Protein AF-A0A935KD06-F1 (afdb_monomer_lite)

Foldseek 3Di:
DDDDDLCPPPPFDWVHPVDDDPQQKDADLVRQKMKHKTDPVVVPVQQQAIFIWIAGPVHSVDIDTDDDASHHWGRWDADNVRPDIKTWDDRDRPPVVDDIDIDD

pLDDT: mean 85.35, std 11.27, range [53.19, 97.0]

Sequence (104 aa):
MSSKDLNEGNVVDVPPLALGSANDFNFSYDGSEIAYSQNPEFTKATSTNIEIYLLSFTSPKTPKLISTSKGVDCQPVYSSDMNWIAWTSMKRAGFEADKRFDFV

Structure (mmCIF, N/CA/C/O backbone):
data_AF-A0A935KD06-F1
#
_entry.id   AF-A0A935KD06-F1
#
loop_
_atom_site.group_PDB
_atom_site.id
_atom_site.type_symbol
_atom_site.label_atom_id
_atom_site.label_alt_id
_atom_site.label_comp_id
_atom_site.label_asym_id
_atom_site.label_entity_id
_atom_site.label_seq_id
_atom_site.pdbx_PDB_ins_code
_atom_site.Cartn_x
_atom_site.Cartn_y
_atom_site.Cartn_z
_atom_site.occupancy
_atom_site.B_iso_or_equiv
_atom_site.auth_seq_id
_atom_site.auth_comp_id
_atom_site.auth_asym_id
_atom_site.auth_atom_id
_atom_site.pdbx_PDB_model_num
ATOM 1 N N . MET A 1 1 ? -20.585 16.558 9.450 1.00 56.97 1 MET A N 1
ATOM 2 C CA . MET A 1 1 ? -19.303 15.820 9.406 1.00 56.97 1 MET A CA 1
ATOM 3 C C . MET A 1 1 ? -18.351 16.630 8.544 1.00 56.97 1 MET A C 1
ATOM 5 O O . MET A 1 1 ? -18.785 17.051 7.480 1.00 56.97 1 MET A O 1
ATOM 9 N N . SER A 1 2 ? -17.131 16.923 9.001 1.00 81.31 2 SER A N 1
ATOM 10 C CA . SER A 1 2 ? -16.110 17.549 8.147 1.00 81.31 2 SER A CA 1
ATOM 11 C C . SER A 1 2 ? -15.312 16.460 7.437 1.00 81.31 2 SER A C 1
ATOM 13 O O . SER A 1 2 ? -14.890 15.500 8.081 1.00 81.31 2 SER A O 1
ATOM 15 N N . SER A 1 3 ? -15.097 16.604 6.135 1.00 82.12 3 SER A N 1
ATOM 16 C CA . SER A 1 3 ? -14.152 15.776 5.387 1.00 82.12 3 SER A CA 1
ATOM 17 C C . SER A 1 3 ? -12.713 16.159 5.737 1.00 82.12 3 SER A C 1
ATOM 19 O O . SER A 1 3 ? -12.443 17.306 6.098 1.00 82.12 3 SER A O 1
ATOM 21 N N . LYS A 1 4 ? -11.790 15.205 5.613 1.00 85.50 4 LYS A N 1
ATOM 22 C CA . LYS A 1 4 ? -10.351 15.423 5.767 1.00 85.50 4 LYS A CA 1
ATOM 23 C C . LYS A 1 4 ? -9.646 14.915 4.519 1.00 85.50 4 LYS A C 1
ATOM 25 O O . LYS A 1 4 ? -9.882 13.777 4.125 1.00 85.50 4 LYS A O 1
ATOM 30 N N . ASP A 1 5 ? -8.805 15.753 3.926 1.00 86.81 5 ASP A N 1
ATOM 31 C CA . ASP A 1 5 ? -7.891 15.323 2.875 1.00 86.81 5 ASP A CA 1
ATOM 32 C C . ASP A 1 5 ? -6.699 14.598 3.522 1.00 86.81 5 ASP A C 1
ATOM 34 O O . ASP A 1 5 ? -6.069 15.111 4.449 1.00 86.81 5 ASP A O 1
ATOM 38 N N . LEU A 1 6 ? -6.445 13.365 3.087 1.00 86.62 6 LEU A N 1
ATOM 39 C CA . LEU A 1 6 ? -5.340 12.536 3.574 1.00 86.62 6 LEU A CA 1
ATOM 40 C C . LEU A 1 6 ? -4.081 12.677 2.714 1.00 86.62 6 LEU A C 1
ATOM 42 O O . LEU A 1 6 ? -3.020 12.218 3.127 1.00 86.62 6 LEU A O 1
ATOM 46 N N . ASN A 1 7 ? -4.191 13.326 1.556 1.00 84.06 7 ASN A N 1
ATOM 47 C CA . ASN A 1 7 ? -3.086 13.609 0.649 1.00 84.06 7 ASN A CA 1
ATOM 48 C C . ASN A 1 7 ? -2.685 15.098 0.671 1.00 84.06 7 ASN A C 1
ATOM 50 O O . ASN A 1 7 ? -1.909 15.550 -0.172 1.00 84.06 7 ASN A O 1
ATOM 54 N N . GLU A 1 8 ? -3.212 15.870 1.628 1.00 85.69 8 GLU A N 1
ATOM 55 C CA . GLU A 1 8 ? -2.976 17.310 1.729 1.00 85.69 8 GLU A CA 1
ATOM 56 C C . GLU A 1 8 ? -1.476 17.620 1.851 1.00 85.69 8 GLU A C 1
ATOM 58 O O . GLU A 1 8 ? -0.787 17.144 2.757 1.00 85.69 8 GLU A O 1
ATOM 63 N N . GLY A 1 9 ? -0.967 18.453 0.940 1.00 82.88 9 GLY A N 1
ATOM 64 C CA . GLY A 1 9 ? 0.440 18.858 0.916 1.00 82.88 9 GLY A CA 1
ATOM 65 C C . GLY A 1 9 ? 1.403 17.801 0.369 1.00 82.88 9 GLY A C 1
ATOM 66 O O . GLY A 1 9 ? 2.611 18.044 0.370 1.00 82.88 9 GLY A O 1
ATOM 67 N N . ASN A 1 10 ? 0.904 16.659 -0.114 1.00 81.56 10 ASN A N 1
ATOM 68 C CA . ASN A 1 10 ? 1.740 15.688 -0.801 1.00 81.56 10 ASN A CA 1
ATOM 69 C C . ASN A 1 10 ? 2.165 16.225 -2.176 1.00 81.56 10 ASN A C 1
ATOM 71 O O . ASN A 1 10 ? 1.382 16.839 -2.898 1.00 81.56 10 ASN A O 1
ATOM 75 N N . VAL A 1 11 ? 3.427 15.998 -2.527 1.00 84.88 11 VAL A N 1
ATOM 76 C CA . VAL A 1 11 ? 4.034 16.452 -3.790 1.00 84.88 11 VAL A CA 1
ATOM 77 C C . VAL A 1 11 ? 4.126 15.333 -4.826 1.00 84.88 11 VAL A C 1
ATOM 79 O O . VAL A 1 11 ? 4.680 15.544 -5.903 1.00 84.88 11 VAL A O 1
ATOM 82 N N . VAL A 1 12 ? 3.619 14.144 -4.488 1.00 86.12 12 VAL A N 1
ATOM 83 C CA . VAL A 1 12 ? 3.680 12.934 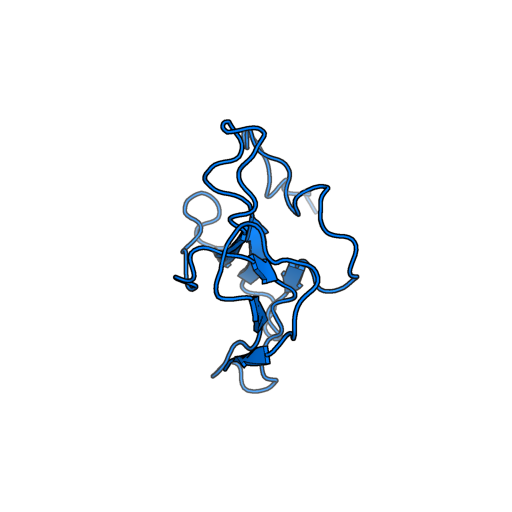-5.313 1.00 86.12 12 VAL A CA 1
ATOM 84 C C . VAL A 1 12 ? 2.282 12.384 -5.566 1.00 86.12 12 VAL A C 1
ATOM 86 O O . VAL A 1 12 ? 1.380 12.559 -4.744 1.00 86.12 12 VAL A O 1
ATOM 89 N N . ASP A 1 13 ? 2.124 11.679 -6.685 1.00 86.62 13 ASP A N 1
ATOM 90 C CA . ASP A 1 13 ? 0.883 10.978 -7.003 1.00 86.62 13 ASP A CA 1
ATOM 91 C C . ASP A 1 13 ? 0.705 9.753 -6.102 1.00 86.62 13 ASP A C 1
ATOM 93 O O . ASP A 1 13 ? 1.605 8.913 -5.973 1.00 86.62 13 ASP A O 1
ATOM 97 N N . VAL A 1 14 ? -0.477 9.646 -5.496 1.00 89.31 14 VAL A N 1
ATOM 98 C CA . VAL A 1 14 ? -0.867 8.522 -4.646 1.00 89.31 14 VAL A CA 1
ATOM 99 C C . VAL A 1 14 ? -2.292 8.078 -5.012 1.00 89.31 14 VAL A C 1
ATOM 101 O O . VAL A 1 14 ? -3.230 8.850 -4.804 1.00 89.31 14 VAL A O 1
ATOM 104 N N . PRO A 1 15 ? -2.478 6.844 -5.519 1.00 89.69 15 PRO A N 1
ATOM 105 C CA . PRO A 1 15 ? -1.422 5.931 -5.965 1.00 89.69 15 PRO A CA 1
ATOM 106 C C . PRO A 1 15 ? -0.683 6.465 -7.217 1.00 89.69 15 PRO A C 1
ATOM 108 O O . PRO A 1 15 ? -1.227 7.302 -7.941 1.00 89.69 15 PRO A O 1
ATOM 111 N N . PRO A 1 16 ? 0.547 5.997 -7.506 1.00 88.00 16 PRO A N 1
ATOM 112 C CA . PRO A 1 16 ? 1.288 6.388 -8.703 1.00 88.00 16 PRO A CA 1
ATOM 113 C C . PRO A 1 16 ? 0.538 6.079 -10.004 1.00 88.00 16 PRO A C 1
ATOM 115 O O . PRO A 1 16 ? -0.028 4.997 -10.148 1.00 88.00 16 PRO A O 1
ATOM 118 N N . LEU A 1 17 ? 0.643 6.967 -11.001 1.00 82.81 17 LEU A N 1
ATOM 119 C CA . LEU A 1 17 ? 0.004 6.820 -12.323 1.00 82.81 17 LEU A CA 1
ATOM 120 C C . LEU A 1 17 ? 0.360 5.513 -13.058 1.00 82.81 17 LEU A C 1
ATOM 122 O O . LEU A 1 17 ? -0.395 5.054 -13.908 1.00 82.81 17 LEU A O 1
ATOM 126 N N . ALA A 1 18 ? 1.518 4.919 -12.757 1.00 79.56 18 ALA A N 1
ATOM 127 C CA . ALA A 1 18 ? 1.948 3.648 -13.341 1.00 79.56 18 ALA A CA 1
ATOM 128 C C . ALA A 1 18 ? 1.084 2.447 -12.902 1.00 79.56 18 ALA A C 1
ATOM 130 O O . ALA A 1 18 ? 1.209 1.362 -13.473 1.00 79.56 18 ALA A O 1
ATOM 131 N N . LEU A 1 19 ? 0.242 2.629 -11.883 1.00 81.25 19 LEU A N 1
ATOM 132 C CA . LEU A 1 19 ? -0.699 1.634 -11.391 1.00 81.25 19 LEU A CA 1
ATOM 133 C C . LEU A 1 19 ? -2.123 1.909 -11.914 1.00 81.25 19 LEU A C 1
ATOM 135 O O . LEU A 1 19 ? -2.359 2.814 -12.710 1.00 81.25 19 LEU A O 1
ATOM 139 N N . GLY A 1 20 ? -3.083 1.083 -11.515 1.00 80.69 20 GLY A N 1
ATOM 140 C CA . GLY A 1 20 ? -4.447 1.122 -12.056 1.00 80.69 20 GLY A CA 1
ATOM 141 C C . GLY A 1 20 ? -5.349 0.012 -11.524 1.00 80.69 20 GLY A C 1
ATOM 142 O O . GLY A 1 20 ? -6.348 -0.334 -12.154 1.00 80.69 20 GLY A O 1
ATOM 143 N N . SER A 1 21 ? -4.974 -0.590 -10.398 1.00 87.56 21 SER A N 1
ATOM 144 C CA . SER A 1 21 ? -5.767 -1.594 -9.709 1.00 87.56 21 SER A CA 1
ATOM 145 C C . SER A 1 21 ? -6.728 -0.925 -8.735 1.00 87.56 21 SER A C 1
ATOM 147 O O . SER A 1 21 ? -6.414 0.086 -8.113 1.00 87.56 21 SER A O 1
ATOM 149 N N . ALA A 1 22 ? -7.879 -1.557 -8.511 1.00 88.88 22 ALA A N 1
ATOM 150 C CA . ALA A 1 22 ? -8.777 -1.168 -7.426 1.00 88.88 22 ALA A CA 1
ATOM 151 C C . ALA A 1 22 ? -8.146 -1.352 -6.030 1.00 88.88 22 ALA A C 1
ATOM 153 O O . ALA A 1 22 ? -8.669 -0.816 -5.062 1.00 88.88 22 ALA A O 1
ATOM 154 N N . ASN A 1 23 ? -7.036 -2.095 -5.938 1.00 93.56 23 ASN A N 1
ATOM 155 C CA . ASN A 1 23 ? -6.349 -2.404 -4.687 1.00 93.56 23 ASN A CA 1
ATOM 156 C C . ASN A 1 23 ? -5.097 -1.560 -4.426 1.00 93.56 23 ASN A C 1
ATOM 158 O O . ASN A 1 23 ? -4.413 -1.829 -3.447 1.00 93.56 23 ASN A O 1
ATOM 162 N N . ASP A 1 24 ? -4.758 -0.565 -5.255 1.00 94.12 24 ASP A N 1
ATOM 163 C CA . ASP A 1 24 ? -3.541 0.247 -5.037 1.00 94.12 24 ASP A CA 1
ATOM 164 C C . ASP A 1 24 ? -3.576 1.055 -3.721 1.00 94.12 24 ASP A C 1
ATOM 166 O O . ASP A 1 24 ? -2.556 1.581 -3.269 1.00 94.12 24 ASP A O 1
ATOM 170 N N . PHE A 1 25 ? -4.741 1.098 -3.073 1.00 95.38 25 PHE A N 1
ATOM 171 C CA . PHE A 1 25 ? -4.908 1.380 -1.656 1.00 95.38 25 PHE A CA 1
ATOM 172 C C . PHE A 1 25 ? -6.039 0.520 -1.075 1.00 95.38 25 PHE A C 1
ATOM 174 O O . PHE A 1 25 ? -6.973 0.155 -1.786 1.00 95.38 25 PHE A O 1
ATOM 181 N N . ASN A 1 26 ? -5.992 0.244 0.227 1.00 97.00 26 ASN A N 1
ATOM 182 C CA . ASN A 1 26 ? -7.062 -0.418 0.970 1.00 97.00 26 ASN A CA 1
ATOM 183 C C . ASN A 1 26 ? -7.143 0.119 2.402 1.00 97.00 26 ASN A C 1
ATOM 185 O O . ASN A 1 26 ? -6.123 0.371 3.041 1.00 97.00 26 ASN A O 1
ATOM 189 N N . PHE A 1 27 ? -8.364 0.274 2.912 1.00 95.12 27 PHE A N 1
ATOM 190 C CA . PHE A 1 27 ? -8.595 0.570 4.325 1.00 95.12 27 PHE A CA 1
ATOM 191 C C . PHE A 1 27 ? -8.402 -0.696 5.155 1.00 95.12 27 PHE A C 1
ATOM 193 O O . PHE A 1 27 ? -8.728 -1.799 4.707 1.00 95.12 27 PHE A O 1
ATOM 200 N N . SER A 1 28 ? -7.923 -0.533 6.381 1.00 95.56 28 SER A N 1
ATOM 201 C CA . SER A 1 28 ? -7.948 -1.610 7.358 1.00 95.56 28 SER A CA 1
ATOM 202 C C . SER A 1 28 ? -9.387 -2.006 7.711 1.00 95.56 28 SER A C 1
ATOM 204 O O . SER A 1 28 ? -10.308 -1.186 7.650 1.00 95.56 28 SER A O 1
ATOM 206 N N . TYR A 1 29 ? -9.601 -3.265 8.106 1.00 93.50 29 TYR A N 1
ATOM 207 C CA . TYR A 1 29 ? -10.943 -3.776 8.434 1.00 93.50 29 TYR A CA 1
ATOM 208 C C . TYR A 1 29 ? -11.600 -3.049 9.612 1.00 93.50 29 TYR A C 1
ATOM 210 O O . TYR A 1 29 ? -12.820 -2.903 9.646 1.00 93.50 29 TYR A O 1
ATOM 218 N N . ASP A 1 30 ? -10.800 -2.588 10.572 1.00 93.75 30 ASP A N 1
ATOM 219 C CA . ASP A 1 30 ? -11.256 -1.793 11.714 1.00 93.75 30 ASP A CA 1
ATOM 220 C C . ASP A 1 30 ? -11.432 -0.297 11.386 1.00 93.75 30 ASP A C 1
ATOM 222 O O . ASP A 1 30 ? -11.903 0.470 12.227 1.00 93.75 30 ASP A O 1
ATOM 226 N N . GLY A 1 31 ? -11.062 0.127 10.172 1.00 92.50 31 GLY A N 1
ATOM 227 C CA . GLY A 1 31 ? -11.145 1.509 9.711 1.00 92.50 31 GLY A CA 1
ATOM 228 C C . GLY A 1 31 ? -10.198 2.473 10.428 1.00 92.50 31 GLY A C 1
ATOM 229 O O . GLY A 1 31 ? -10.488 3.669 10.471 1.00 92.50 31 GLY A O 1
ATOM 230 N N . SER A 1 32 ? -9.105 1.991 11.025 1.00 92.94 32 SER A N 1
ATOM 231 C CA . SER A 1 32 ? -8.134 2.824 11.748 1.00 92.94 32 SER A CA 1
ATOM 232 C C . SER A 1 32 ? -6.998 3.377 10.873 1.00 92.94 32 SER A C 1
ATOM 234 O O . SER A 1 32 ? -6.383 4.393 11.236 1.00 92.94 32 SER A O 1
ATOM 236 N N . GLU A 1 33 ? -6.731 2.758 9.720 1.00 95.31 33 GLU A N 1
ATOM 237 C CA . GLU A 1 33 ? -5.655 3.145 8.805 1.00 95.31 33 GLU A CA 1
ATOM 238 C C . GLU A 1 33 ? -5.917 2.774 7.331 1.00 95.31 33 GLU A C 1
ATOM 240 O O . GLU A 1 33 ? -6.904 2.119 6.989 1.00 95.31 33 GLU A O 1
ATOM 245 N N . ILE A 1 34 ? -5.023 3.229 6.447 1.00 95.62 34 ILE A N 1
ATOM 246 C CA . ILE A 1 34 ? -4.978 2.878 5.017 1.00 95.62 34 ILE A CA 1
ATOM 247 C C . ILE A 1 34 ? -3.594 2.333 4.685 1.00 95.62 34 ILE A C 1
ATOM 249 O O . ILE A 1 34 ? -2.597 2.970 5.025 1.00 95.62 34 ILE A O 1
ATOM 253 N N . ALA A 1 35 ? -3.539 1.231 3.941 1.00 96.94 35 ALA A N 1
ATOM 254 C CA . ALA A 1 35 ? -2.351 0.801 3.216 1.00 96.94 35 ALA A CA 1
ATOM 255 C C . ALA A 1 35 ? -2.427 1.300 1.771 1.00 96.94 35 ALA A C 1
ATOM 257 O O . ALA A 1 35 ? -3.480 1.192 1.145 1.00 96.94 35 ALA A O 1
ATOM 258 N N . TYR A 1 36 ? -1.341 1.842 1.225 1.00 95.75 36 TYR A N 1
ATOM 259 C CA . TYR A 1 36 ? -1.327 2.383 -0.134 1.00 95.75 36 TYR A CA 1
ATOM 260 C C . TYR A 1 36 ? 0.047 2.288 -0.794 1.00 95.75 36 TYR A C 1
ATOM 262 O O . TYR A 1 36 ? 1.080 2.260 -0.124 1.00 95.75 36 TYR A O 1
ATOM 270 N N . SER A 1 37 ? 0.048 2.262 -2.122 1.00 95.25 37 SER A N 1
ATOM 271 C CA . SER A 1 37 ? 1.257 2.281 -2.940 1.00 95.25 37 SER A CA 1
ATOM 272 C C . SER A 1 37 ? 1.731 3.707 -3.219 1.00 95.25 37 SER A C 1
ATOM 274 O O . SER A 1 37 ? 0.925 4.582 -3.531 1.00 95.25 37 SER A O 1
ATOM 276 N N . GLN A 1 38 ? 3.042 3.944 -3.167 1.00 93.06 38 GLN A N 1
ATOM 277 C CA . GLN A 1 38 ? 3.663 5.231 -3.501 1.00 93.06 38 GLN A CA 1
ATOM 278 C C . GLN A 1 38 ? 5.064 5.027 -4.089 1.00 93.06 38 GLN A C 1
ATOM 280 O O . GLN A 1 38 ? 5.794 4.138 -3.662 1.00 93.06 38 GLN A O 1
ATOM 285 N N . ASN A 1 39 ? 5.473 5.889 -5.025 1.00 91.69 39 ASN A N 1
ATOM 286 C CA . ASN A 1 39 ? 6.864 5.972 -5.471 1.00 91.69 39 ASN A CA 1
ATOM 287 C C . ASN A 1 39 ? 7.621 7.036 -4.644 1.00 91.69 39 ASN A C 1
ATOM 289 O O . ASN A 1 39 ? 7.380 8.231 -4.836 1.00 91.69 39 ASN A O 1
ATOM 293 N N . PRO A 1 40 ? 8.538 6.657 -3.731 1.00 88.00 40 PRO A N 1
ATOM 294 C CA . PRO A 1 40 ? 9.312 7.627 -2.947 1.00 88.00 40 PRO A CA 1
ATOM 295 C C . PRO A 1 40 ? 10.366 8.377 -3.769 1.00 88.00 40 PRO A C 1
ATOM 297 O O . PRO A 1 40 ? 10.884 9.406 -3.339 1.00 88.00 40 PRO A O 1
ATOM 300 N N . GLU A 1 41 ? 10.699 7.871 -4.951 1.00 85.19 41 GLU A N 1
ATOM 301 C CA . GLU A 1 41 ? 11.690 8.427 -5.861 1.00 85.19 41 GLU A CA 1
ATOM 302 C C . GLU A 1 41 ? 11.052 9.159 -7.049 1.00 85.19 41 GLU A C 1
ATOM 304 O O . GLU A 1 41 ? 11.690 9.286 -8.092 1.00 85.19 41 GLU A O 1
ATOM 309 N N . PHE A 1 42 ? 9.817 9.654 -6.910 1.00 78.81 42 PHE A N 1
ATOM 310 C CA . PHE A 1 42 ? 9.021 10.239 -8.001 1.00 78.81 42 PHE A CA 1
ATOM 311 C C . PHE A 1 42 ? 9.743 11.322 -8.831 1.00 78.81 42 PHE A C 1
ATOM 313 O O . PHE A 1 42 ? 9.458 11.498 -10.012 1.00 78.81 42 PHE A O 1
ATOM 320 N N . THR A 1 43 ? 10.699 12.048 -8.238 1.00 79.62 43 THR A N 1
ATOM 321 C CA . THR A 1 43 ? 11.508 13.062 -8.937 1.00 79.62 43 THR A CA 1
ATOM 322 C C . THR A 1 43 ? 12.449 12.464 -9.984 1.00 79.62 43 THR A C 1
ATOM 324 O O . THR A 1 43 ? 12.918 13.171 -10.878 1.00 79.62 43 THR A O 1
ATOM 327 N N . LYS A 1 44 ? 12.729 11.162 -9.907 1.00 75.44 44 LYS A N 1
ATOM 328 C CA . LYS A 1 44 ? 13.470 10.403 -10.910 1.00 75.44 44 LYS A CA 1
ATOM 329 C C . LYS A 1 44 ? 12.467 9.836 -11.911 1.00 75.44 44 LYS A C 1
ATOM 331 O O . LYS A 1 44 ? 11.877 8.788 -11.674 1.00 75.44 44 LYS A O 1
ATOM 336 N N . ALA A 1 45 ? 12.337 10.490 -13.063 1.00 71.06 45 ALA A N 1
ATOM 337 C CA . ALA A 1 45 ? 11.389 10.110 -14.119 1.00 71.06 45 ALA A CA 1
ATOM 338 C C . ALA A 1 45 ? 11.511 8.652 -14.616 1.00 71.06 45 ALA A C 1
ATOM 340 O O . ALA A 1 45 ? 10.593 8.136 -15.243 1.00 71.06 45 ALA A O 1
ATOM 341 N N . THR A 1 46 ? 12.644 7.992 -14.364 1.00 76.31 46 THR A N 1
ATOM 342 C CA . THR A 1 46 ? 12.902 6.598 -14.748 1.00 76.31 46 THR A CA 1
ATOM 343 C C . THR A 1 46 ? 12.736 5.601 -13.602 1.00 76.31 46 THR A C 1
ATOM 345 O O . THR A 1 46 ? 12.937 4.407 -13.822 1.00 76.31 46 THR A O 1
ATOM 348 N N . SER A 1 47 ? 12.433 6.054 -12.381 1.00 82.12 47 SER A N 1
ATOM 349 C CA . SER A 1 47 ? 12.281 5.146 -11.248 1.00 82.12 47 SER A CA 1
ATOM 350 C C . SER A 1 47 ? 10.939 4.440 -11.313 1.00 82.12 47 SER A C 1
ATOM 352 O O . SER A 1 47 ? 9.882 5.066 -11.366 1.00 82.12 47 SER A O 1
ATOM 354 N N . THR A 1 48 ? 11.003 3.119 -11.255 1.00 83.75 48 THR A N 1
ATOM 355 C CA . THR A 1 48 ? 9.852 2.236 -11.107 1.00 83.75 48 THR A CA 1
ATOM 356 C C . THR A 1 48 ? 9.703 1.745 -9.670 1.00 83.75 48 THR A C 1
ATOM 358 O O . THR A 1 48 ? 8.928 0.826 -9.427 1.00 83.75 48 THR A O 1
ATOM 361 N N . ASN A 1 49 ? 10.433 2.345 -8.718 1.00 89.81 49 ASN A N 1
ATOM 362 C CA . ASN A 1 49 ? 10.364 1.946 -7.321 1.00 89.81 49 ASN A CA 1
ATOM 363 C C . ASN A 1 49 ? 9.003 2.323 -6.728 1.00 89.81 49 ASN A C 1
ATOM 365 O O . ASN A 1 49 ? 8.708 3.506 -6.573 1.00 89.81 49 ASN A O 1
ATOM 369 N N . ILE A 1 50 ? 8.177 1.341 -6.396 1.00 91.94 50 ILE A N 1
ATOM 370 C CA . ILE A 1 50 ? 6.886 1.538 -5.740 1.00 91.94 50 ILE A CA 1
ATOM 371 C C . ILE A 1 50 ? 6.912 0.735 -4.453 1.00 91.94 50 ILE A C 1
ATOM 373 O O . ILE A 1 50 ? 7.286 -0.431 -4.451 1.00 91.94 50 ILE A O 1
ATOM 377 N N . GLU A 1 51 ? 6.507 1.379 -3.371 1.00 94.25 51 GLU A N 1
ATOM 378 C CA . GLU A 1 51 ? 6.552 0.835 -2.025 1.00 94.25 51 GLU A CA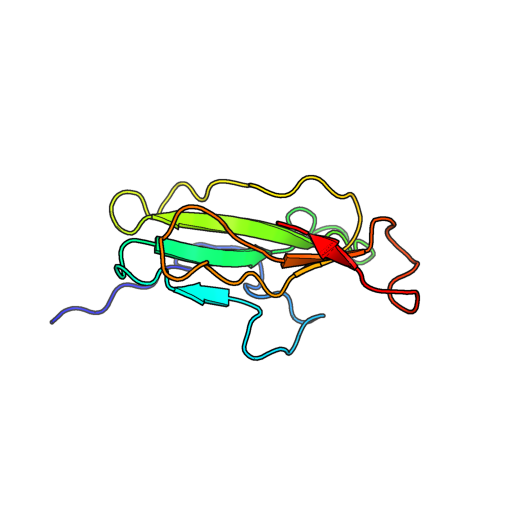 1
ATOM 379 C C . GLU A 1 51 ? 5.174 0.947 -1.356 1.00 94.25 51 GLU A C 1
ATOM 381 O O . GLU A 1 51 ? 4.345 1.779 -1.740 1.00 94.25 51 GLU A O 1
ATOM 386 N N . ILE A 1 52 ? 4.946 0.142 -0.319 1.00 96.25 52 ILE A N 1
ATOM 387 C CA . ILE A 1 52 ? 3.745 0.129 0.512 1.00 96.25 52 ILE A CA 1
ATOM 388 C C . ILE A 1 52 ? 3.946 0.979 1.763 1.00 96.25 52 ILE A C 1
ATOM 390 O O . ILE A 1 52 ? 4.862 0.758 2.564 1.00 96.25 52 ILE A O 1
ATOM 394 N N . TYR A 1 53 ? 3.017 1.904 1.966 1.00 95.31 53 TYR A N 1
ATOM 395 C CA . TYR A 1 53 ? 2.929 2.767 3.132 1.00 95.31 53 TYR A CA 1
ATOM 396 C C . TYR A 1 53 ? 1.641 2.513 3.910 1.00 95.31 53 TYR A C 1
ATOM 398 O O . TYR A 1 53 ? 0.604 2.227 3.319 1.00 95.31 53 TYR A O 1
ATOM 406 N N . LEU A 1 54 ? 1.702 2.678 5.233 1.00 95.88 54 LEU A N 1
ATOM 407 C CA . LEU A 1 54 ? 0.551 2.687 6.136 1.00 95.88 54 LEU A CA 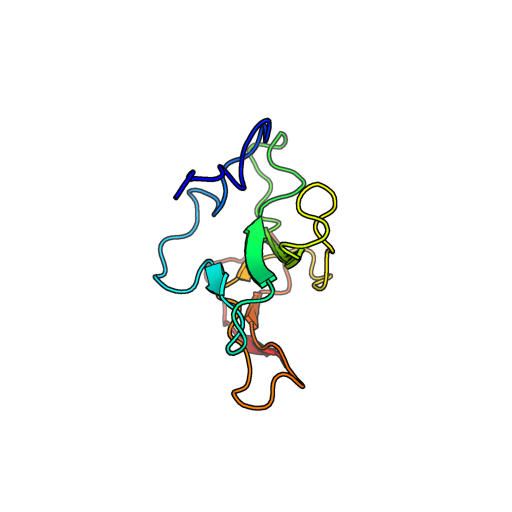1
ATOM 408 C C . LEU A 1 54 ? 0.312 4.095 6.675 1.00 95.88 54 LEU A C 1
ATOM 410 O O . LEU A 1 54 ? 1.239 4.724 7.188 1.00 95.88 54 LEU A O 1
ATOM 414 N N . LEU A 1 55 ? -0.925 4.579 6.618 1.00 94.50 55 LEU A N 1
ATOM 415 C CA . LEU A 1 55 ? -1.337 5.861 7.182 1.00 94.50 55 LEU A CA 1
ATOM 416 C C . LEU A 1 55 ? -2.385 5.670 8.276 1.00 94.50 55 LEU A C 1
ATOM 418 O O . LEU A 1 55 ? -3.549 5.411 7.982 1.00 94.50 55 LEU A O 1
ATOM 422 N N . SER A 1 56 ? -1.998 5.888 9.534 1.00 93.75 56 SER A N 1
ATOM 423 C CA . SER A 1 56 ? -2.952 5.897 10.649 1.00 93.75 56 SER A CA 1
ATOM 424 C C . SER A 1 56 ? -3.756 7.194 10.690 1.00 93.75 56 SER A C 1
ATOM 426 O O . SER A 1 56 ? -3.194 8.290 10.622 1.00 93.75 56 SER A O 1
ATOM 428 N N . PHE A 1 57 ? -5.066 7.102 10.922 1.00 91.06 57 PHE A N 1
ATOM 429 C CA . PHE A 1 57 ? -5.927 8.285 11.039 1.00 91.06 57 PHE A CA 1
ATOM 430 C C . PHE A 1 57 ? -5.709 9.090 12.317 1.00 91.06 57 PHE A C 1
ATOM 432 O O . PHE A 1 57 ? -6.042 10.278 12.363 1.00 91.06 57 PHE A O 1
ATOM 439 N N . THR A 1 58 ? -5.095 8.480 13.331 1.00 88.88 58 THR A N 1
ATOM 440 C CA . THR A 1 58 ? -4.665 9.190 14.543 1.00 88.88 58 THR A CA 1
ATOM 441 C C . THR A 1 58 ? -3.385 9.999 14.311 1.00 88.88 58 THR A C 1
ATOM 443 O O . THR A 1 58 ? -3.181 11.018 14.967 1.00 88.88 58 THR A O 1
ATOM 446 N N . SER A 1 59 ? -2.560 9.595 13.334 1.00 85.44 59 SER A N 1
ATOM 447 C CA . SER A 1 59 ? -1.269 10.218 13.000 1.00 85.44 59 SER A CA 1
ATOM 448 C C . SER A 1 59 ? -1.075 10.416 11.480 1.00 85.44 59 SER A C 1
ATOM 450 O O . SER A 1 59 ? -0.096 9.934 10.908 1.00 85.44 59 SER A O 1
ATOM 452 N N . PRO A 1 60 ? -1.958 11.163 10.787 1.00 80.56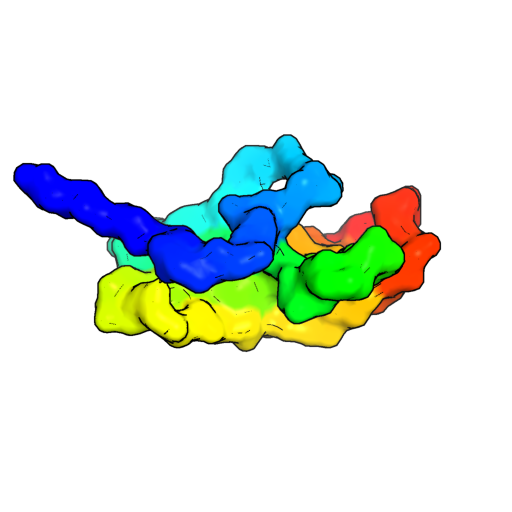 60 PRO A N 1
ATOM 453 C CA . PRO A 1 60 ? -2.013 11.175 9.321 1.00 80.56 60 PRO A CA 1
ATOM 454 C C . PRO A 1 60 ? -0.922 12.023 8.645 1.00 80.56 60 PRO A C 1
ATOM 456 O O . PRO A 1 60 ? -1.012 12.309 7.460 1.00 80.56 60 PRO A O 1
ATOM 459 N N . LYS A 1 61 ? 0.097 12.469 9.387 1.00 83.38 61 LYS A N 1
ATOM 460 C CA . LYS A 1 61 ? 1.247 13.215 8.841 1.00 83.38 61 LYS A CA 1
ATOM 461 C C . LYS A 1 61 ? 2.508 12.366 8.712 1.00 83.38 61 LYS A C 1
ATOM 463 O O . LYS A 1 61 ? 3.518 12.848 8.211 1.00 83.38 61 LYS A O 1
ATOM 468 N N . THR A 1 62 ? 2.475 11.131 9.199 1.00 86.56 62 THR A N 1
ATOM 469 C CA . THR A 1 62 ? 3.651 10.263 9.279 1.00 86.56 62 THR A CA 1
ATOM 470 C C . THR A 1 62 ? 3.299 8.869 8.773 1.00 86.56 62 THR A C 1
ATOM 472 O O . THR A 1 62 ? 3.092 7.966 9.589 1.00 86.56 62 THR A O 1
ATOM 475 N N . PRO A 1 63 ? 3.196 8.682 7.445 1.00 92.06 63 PRO A N 1
ATOM 476 C CA . PRO A 1 63 ? 3.029 7.355 6.884 1.00 92.06 63 PRO A CA 1
ATOM 477 C C . PRO A 1 63 ? 4.227 6.462 7.228 1.00 92.06 63 PRO A C 1
ATOM 479 O O . PRO A 1 63 ? 5.379 6.904 7.206 1.00 92.06 63 PRO A O 1
ATOM 482 N N . LYS A 1 64 ? 3.967 5.193 7.528 1.00 94.31 64 LYS A N 1
ATOM 483 C CA . LYS A 1 64 ? 4.981 4.179 7.816 1.00 94.31 64 LYS A CA 1
ATOM 484 C C . LYS A 1 64 ? 5.255 3.355 6.560 1.00 94.31 64 LYS A C 1
ATOM 486 O O . LYS A 1 64 ? 4.358 2.675 6.084 1.00 94.31 64 LYS A O 1
ATOM 491 N N . LEU A 1 65 ? 6.490 3.367 6.066 1.00 95.00 65 LEU A N 1
ATOM 492 C CA . LEU A 1 65 ? 6.956 2.450 5.019 1.00 95.00 65 LEU A CA 1
ATOM 493 C C . LEU A 1 65 ? 7.074 1.025 5.586 1.00 95.00 65 LEU A C 1
ATOM 495 O O . LEU A 1 65 ? 7.691 0.849 6.642 1.00 95.00 65 LEU A O 1
ATOM 499 N N . ILE A 1 66 ? 6.490 0.029 4.915 1.00 95.25 66 ILE A N 1
ATOM 500 C CA . ILE A 1 66 ? 6.523 -1.376 5.366 1.00 95.25 66 ILE A CA 1
ATOM 501 C C . ILE A 1 66 ? 7.141 -2.351 4.364 1.00 95.25 66 ILE A C 1
ATOM 503 O O . ILE A 1 66 ? 7.605 -3.413 4.776 1.00 95.25 66 ILE A O 1
ATOM 507 N N . SER A 1 67 ? 7.198 -1.998 3.082 1.00 93.38 67 SER A N 1
ATOM 508 C CA . SER A 1 67 ? 7.931 -2.772 2.082 1.00 93.38 67 SER A CA 1
ATOM 509 C C . SER A 1 67 ? 9.380 -2.290 1.953 1.00 93.38 67 SER A C 1
ATOM 511 O O . SER A 1 67 ? 9.778 -1.279 2.536 1.00 93.38 67 SER A O 1
ATOM 513 N N . THR A 1 68 ? 10.205 -3.085 1.270 1.00 84.94 68 THR A N 1
ATOM 514 C CA . THR A 1 68 ? 11.648 -2.817 1.127 1.00 84.94 68 THR A CA 1
ATOM 515 C C . THR A 1 68 ? 12.216 -3.237 -0.232 1.00 84.94 68 THR A C 1
ATOM 517 O O . THR A 1 68 ? 13.443 -3.244 -0.407 1.00 84.94 68 THR A O 1
ATOM 520 N N . SER A 1 69 ? 11.377 -3.675 -1.180 1.00 81.56 69 SER A N 1
ATOM 521 C CA . SER A 1 69 ? 11.891 -4.120 -2.475 1.00 81.56 69 SER A CA 1
ATOM 522 C C . SER A 1 69 ? 12.323 -2.908 -3.300 1.00 81.56 69 SER A C 1
ATOM 524 O O . SER A 1 69 ? 11.744 -1.842 -3.209 1.00 81.56 69 SER A O 1
ATOM 526 N N . LYS A 1 70 ?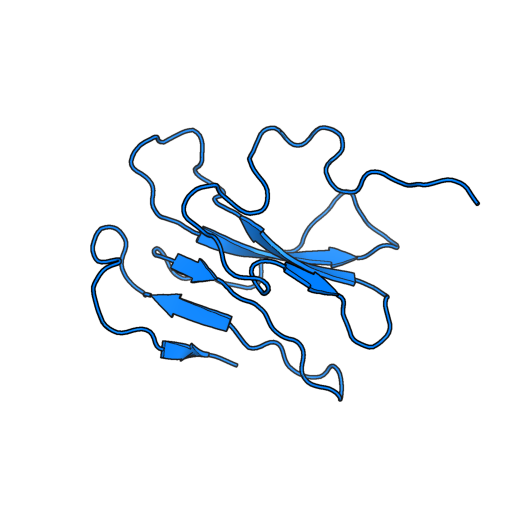 13.352 -3.059 -4.141 1.00 79.62 70 LYS A N 1
ATOM 527 C CA . LYS A 1 70 ? 13.792 -1.971 -5.036 1.00 79.62 70 LYS A CA 1
ATOM 528 C C . LYS A 1 70 ? 13.013 -1.935 -6.355 1.00 79.62 70 LYS A C 1
ATOM 530 O O . LYS A 1 70 ? 13.538 -1.419 -7.340 1.00 79.62 70 LYS A O 1
ATOM 535 N N . GLY A 1 71 ? 11.879 -2.621 -6.435 1.00 86.00 71 GLY A N 1
ATOM 536 C CA . GLY A 1 71 ? 11.067 -2.716 -7.642 1.00 86.00 71 GLY A CA 1
ATOM 537 C C . GLY A 1 71 ? 9.654 -2.242 -7.351 1.00 86.00 71 GLY A C 1
ATOM 538 O O . GLY A 1 71 ? 9.484 -1.136 -6.867 1.00 86.00 71 GLY A O 1
ATOM 539 N N . VAL A 1 72 ? 8.641 -3.043 -7.661 1.00 89.75 72 VAL A N 1
ATOM 540 C CA . VAL A 1 72 ? 7.244 -2.636 -7.467 1.00 89.75 72 VAL A CA 1
ATOM 541 C C . VAL A 1 72 ? 6.605 -3.504 -6.402 1.00 89.75 72 VAL A C 1
ATOM 543 O O . VAL A 1 72 ? 6.357 -4.681 -6.649 1.00 89.75 72 VAL A O 1
ATOM 546 N N . ASP A 1 73 ? 6.291 -2.906 -5.263 1.00 93.38 73 ASP A N 1
ATOM 547 C CA . ASP A 1 73 ? 5.377 -3.432 -4.261 1.00 93.38 73 ASP A CA 1
ATOM 548 C C . ASP A 1 73 ? 4.040 -2.683 -4.372 1.00 93.38 73 ASP A C 1
ATOM 550 O O . ASP A 1 73 ? 3.966 -1.468 -4.179 1.00 93.38 73 ASP A O 1
ATOM 554 N N . CYS A 1 74 ? 2.967 -3.387 -4.735 1.00 93.69 74 CYS A N 1
ATOM 555 C CA . CYS A 1 74 ? 1.654 -2.789 -4.954 1.00 93.69 74 CYS A CA 1
ATOM 556 C C . CYS A 1 74 ? 0.493 -3.672 -4.497 1.00 93.69 74 CYS A C 1
ATOM 558 O O . CYS A 1 74 ? 0.671 -4.823 -4.110 1.00 93.69 74 CYS A O 1
ATOM 560 N N . GLN A 1 75 ? -0.716 -3.117 -4.561 1.00 95.19 75 GLN A N 1
ATOM 561 C CA . GLN A 1 75 ? -1.961 -3.825 -4.259 1.00 95.19 75 GLN A CA 1
ATOM 562 C C . GLN A 1 75 ? -2.029 -4.391 -2.826 1.00 95.19 75 GLN A C 1
ATOM 564 O O . GLN A 1 75 ? -2.287 -5.586 -2.661 1.00 95.19 75 GLN A O 1
ATOM 569 N N . PRO A 1 76 ? -1.776 -3.573 -1.783 1.00 96.75 76 PRO A N 1
ATOM 570 C CA . PRO A 1 76 ? -1.815 -4.060 -0.413 1.00 96.75 76 PRO A CA 1
ATOM 571 C C . PRO A 1 76 ? -3.236 -4.468 -0.010 1.00 96.75 76 PRO A C 1
ATOM 573 O O . PRO A 1 76 ? -4.197 -3.751 -0.290 1.00 96.75 76 PRO A O 1
ATOM 576 N N . VAL A 1 77 ? -3.372 -5.589 0.695 1.00 96.00 77 VAL A N 1
ATOM 577 C CA . VAL A 1 77 ? -4.641 -6.092 1.234 1.00 96.00 77 VAL A CA 1
ATOM 578 C C . VAL A 1 77 ? -4.462 -6.567 2.670 1.00 96.00 77 VAL A C 1
ATOM 580 O O . VAL A 1 77 ? -3.531 -7.302 2.997 1.00 96.00 77 VAL A O 1
ATOM 583 N N . TYR A 1 78 ? -5.377 -6.153 3.541 1.00 96.19 78 TYR A N 1
ATOM 584 C CA . TYR A 1 78 ? -5.387 -6.591 4.931 1.00 96.19 78 TYR A CA 1
ATOM 585 C C . TYR A 1 78 ? -5.953 -8.006 5.056 1.00 96.19 78 TYR A C 1
ATOM 587 O O . TYR A 1 78 ? -6.894 -8.395 4.362 1.00 96.19 78 TYR A O 1
ATOM 595 N N . SER A 1 79 ? -5.413 -8.760 6.004 1.00 93.81 79 SER A N 1
ATOM 596 C CA . SER A 1 79 ? -6.085 -9.932 6.567 1.00 93.81 79 SER A CA 1
ATOM 597 C C . SER A 1 79 ? -7.293 -9.508 7.409 1.00 93.81 79 SER A C 1
ATOM 599 O O . SER A 1 79 ? -7.290 -8.451 8.042 1.00 93.81 79 SER A O 1
ATOM 601 N N . SER A 1 80 ? -8.340 -10.335 7.440 1.00 90.81 80 SER A N 1
ATOM 602 C CA . SER A 1 80 ? -9.566 -10.038 8.199 1.00 90.81 80 SER A CA 1
ATOM 603 C C . SER A 1 80 ? -9.355 -9.968 9.712 1.00 90.81 80 SER A C 1
ATOM 605 O O . SER A 1 80 ? -10.153 -9.353 10.411 1.00 90.81 80 SER A O 1
ATOM 607 N N . ASP A 1 81 ? -8.307 -10.617 10.224 1.00 92.38 81 ASP A N 1
ATOM 608 C CA . ASP A 1 81 ? -7.918 -10.612 11.635 1.00 92.38 81 ASP A CA 1
ATOM 609 C C . ASP A 1 81 ? -6.898 -9.512 11.976 1.00 92.38 81 ASP A C 1
ATOM 611 O O . ASP A 1 81 ? -6.444 -9.451 13.116 1.00 92.38 81 ASP A O 1
ATOM 615 N N . MET A 1 82 ? -6.566 -8.635 11.017 1.00 91.56 82 MET A N 1
ATOM 616 C CA . MET A 1 82 ? -5.657 -7.490 11.174 1.00 91.56 82 MET A CA 1
ATOM 617 C C . MET A 1 82 ? -4.204 -7.852 11.533 1.00 91.56 82 MET A C 1
ATOM 619 O O . MET A 1 82 ? -3.412 -6.962 11.841 1.00 91.56 82 MET A O 1
ATOM 623 N N . ASN A 1 83 ? -3.818 -9.130 11.473 1.00 92.38 83 ASN A N 1
ATOM 624 C CA . ASN A 1 83 ? -2.471 -9.571 11.859 1.00 92.38 83 ASN A CA 1
ATOM 625 C C . ASN A 1 83 ? -1.447 -9.475 10.721 1.00 92.38 83 ASN A C 1
ATOM 627 O O . ASN A 1 83 ? -0.243 -9.463 10.969 1.00 92.38 83 ASN A O 1
ATOM 631 N N . TRP A 1 84 ? -1.927 -9.408 9.482 1.00 93.88 84 TRP A N 1
A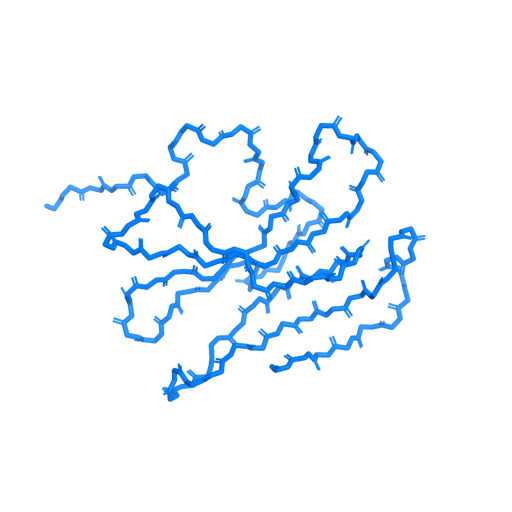TOM 632 C CA . TRP A 1 84 ? -1.117 -9.473 8.268 1.00 93.88 84 TRP A CA 1
ATOM 633 C C . TRP A 1 84 ? -1.592 -8.491 7.204 1.00 93.88 84 TRP A C 1
ATOM 635 O O . TRP A 1 84 ? -2.788 -8.184 7.116 1.00 93.88 84 TRP A O 1
ATOM 645 N N . ILE A 1 85 ? -0.655 -8.079 6.354 1.00 95.56 85 ILE A N 1
ATOM 646 C CA . ILE A 1 85 ? -0.913 -7.307 5.141 1.00 95.56 85 ILE A CA 1
ATOM 647 C C . ILE A 1 85 ? -0.169 -8.004 4.015 1.00 95.56 85 ILE A C 1
ATOM 649 O O . ILE A 1 85 ? 1.048 -8.114 4.075 1.00 95.56 85 ILE A O 1
ATOM 653 N N . ALA A 1 86 ? -0.892 -8.439 2.991 1.00 94.88 86 ALA A N 1
ATOM 654 C CA . ALA A 1 86 ? -0.278 -8.998 1.800 1.00 94.88 86 ALA A CA 1
ATOM 655 C C . ALA A 1 86 ? -0.151 -7.939 0.705 1.00 94.88 86 ALA A C 1
ATOM 657 O O . ALA A 1 86 ? -0.978 -7.033 0.628 1.00 94.88 86 ALA A O 1
ATOM 658 N N . TRP A 1 87 ? 0.855 -8.052 -0.157 1.00 94.94 87 TRP A N 1
ATOM 659 C CA . TRP A 1 87 ? 0.996 -7.211 -1.350 1.00 94.94 87 TRP A CA 1
ATOM 660 C C . TRP A 1 87 ? 1.665 -7.982 -2.484 1.00 94.94 87 TRP A C 1
ATOM 662 O O . TRP A 1 87 ? 2.400 -8.950 -2.267 1.00 94.94 87 TRP A O 1
ATOM 672 N N . THR A 1 88 ? 1.433 -7.529 -3.709 1.00 92.06 88 THR A N 1
ATOM 673 C CA . THR A 1 88 ? 2.120 -8.044 -4.887 1.00 92.06 88 THR A CA 1
ATOM 674 C C . THR A 1 88 ? 3.473 -7.359 -5.030 1.00 92.06 88 THR A C 1
ATOM 676 O O . THR A 1 88 ? 3.555 -6.135 -5.036 1.00 92.06 88 THR A O 1
ATOM 679 N N . SER A 1 89 ? 4.534 -8.142 -5.197 1.00 90.06 89 SER A N 1
ATOM 680 C CA . SER A 1 89 ? 5.911 -7.666 -5.288 1.00 90.06 89 SER A CA 1
ATOM 681 C C . SER A 1 89 ? 6.603 -8.119 -6.572 1.00 90.06 89 SER A C 1
ATOM 683 O O . SER A 1 89 ? 6.496 -9.270 -7.017 1.00 90.06 89 SER A O 1
ATOM 685 N N . MET A 1 90 ? 7.385 -7.207 -7.138 1.00 85.00 90 MET A N 1
ATOM 686 C CA . MET A 1 90 ? 8.345 -7.425 -8.211 1.00 85.00 90 MET A CA 1
ATOM 687 C C . MET A 1 90 ? 9.700 -6.904 -7.740 1.00 85.00 90 MET A C 1
ATOM 689 O O . MET A 1 90 ? 9.925 -5.705 -7.650 1.00 85.00 90 MET A O 1
ATOM 693 N N . LYS A 1 91 ? 10.635 -7.812 -7.451 1.00 73.56 91 LYS A N 1
ATOM 694 C CA . LYS A 1 91 ? 11.874 -7.504 -6.712 1.00 73.56 91 LYS A CA 1
ATOM 695 C C . LYS A 1 91 ? 12.859 -6.556 -7.423 1.00 73.56 91 LYS A C 1
ATOM 697 O O . LYS A 1 91 ? 13.764 -6.027 -6.774 1.00 73.56 91 LYS A O 1
ATOM 702 N N . ARG A 1 92 ? 12.769 -6.399 -8.749 1.00 66.38 92 ARG A N 1
ATOM 703 C CA . ARG A 1 92 ? 13.784 -5.723 -9.577 1.00 66.38 92 ARG A CA 1
ATOM 704 C C . ARG A 1 92 ? 13.169 -4.602 -10.417 1.00 66.38 92 ARG A C 1
ATOM 706 O O . ARG A 1 92 ? 12.377 -4.891 -11.306 1.00 66.38 92 ARG A O 1
ATOM 713 N N . ALA A 1 93 ? 13.630 -3.368 -10.209 1.00 65.00 93 ALA A N 1
ATOM 714 C CA . ALA A 1 93 ? 13.349 -2.247 -11.107 1.00 65.00 93 ALA A CA 1
ATOM 715 C C . ALA A 1 93 ? 13.844 -2.499 -12.547 1.00 65.00 93 ALA A C 1
ATOM 717 O O . ALA A 1 93 ? 14.919 -3.074 -12.766 1.00 65.00 93 ALA A O 1
ATOM 718 N N . GLY A 1 94 ? 13.070 -2.030 -13.524 1.00 59.78 94 GLY A N 1
ATOM 719 C CA . GLY A 1 94 ? 13.286 -2.155 -14.966 1.00 59.78 94 GLY A CA 1
ATOM 720 C C . GLY A 1 94 ? 12.861 -3.499 -15.570 1.00 59.78 94 GLY A C 1
ATOM 721 O O . GLY A 1 94 ? 13.204 -3.768 -16.720 1.00 59.78 94 GLY A O 1
ATOM 722 N N . PHE A 1 95 ? 12.190 -4.363 -14.800 1.00 65.38 95 PHE A N 1
ATOM 723 C CA . PHE A 1 95 ? 11.710 -5.694 -15.207 1.00 65.38 95 PHE A CA 1
ATOM 724 C C . PHE A 1 95 ? 10.229 -5.905 -14.819 1.00 65.38 95 PHE A C 1
ATOM 726 O O . PHE A 1 95 ? 9.827 -6.971 -14.363 1.00 65.38 95 PHE A O 1
ATOM 733 N N . GLU A 1 96 ? 9.386 -4.889 -15.005 1.00 59.38 96 GLU A N 1
ATOM 734 C CA . GLU A 1 96 ? 7.980 -4.871 -14.557 1.00 59.38 96 GLU A CA 1
ATOM 735 C C . GLU A 1 96 ? 7.032 -5.732 -15.418 1.00 59.38 96 GLU A C 1
ATOM 737 O O . GLU A 1 96 ? 5.844 -5.850 -15.115 1.00 59.38 96 GLU A O 1
ATOM 742 N N . ALA A 1 97 ? 7.546 -6.339 -16.493 1.00 59.75 97 ALA A N 1
ATOM 743 C CA . ALA A 1 97 ? 6.822 -7.300 -17.329 1.00 59.75 97 ALA A CA 1
ATOM 744 C C . ALA A 1 97 ? 7.014 -8.770 -16.890 1.00 59.75 97 ALA A C 1
ATOM 746 O O . ALA A 1 97 ? 6.390 -9.658 -17.472 1.00 59.75 97 ALA A O 1
ATOM 747 N N . ASP A 1 98 ? 7.877 -9.041 -15.903 1.00 53.19 98 ASP A N 1
ATOM 748 C CA . ASP A 1 98 ? 8.172 -10.396 -15.413 1.00 53.19 98 ASP A CA 1
ATOM 749 C C . ASP A 1 98 ? 7.189 -10.870 -14.314 1.00 53.19 98 ASP A C 1
ATOM 751 O O . ASP A 1 98 ? 6.242 -10.177 -13.937 1.00 53.19 98 ASP A O 1
ATOM 755 N N . LYS A 1 99 ? 7.378 -12.103 -13.814 1.00 59.00 99 LYS A N 1
ATOM 756 C CA . LYS A 1 99 ? 6.485 -12.760 -12.835 1.00 59.00 99 LYS A CA 1
ATOM 757 C C . LYS A 1 99 ? 6.279 -11.941 -11.552 1.00 59.00 99 LYS A C 1
ATOM 759 O O . LYS A 1 99 ? 7.236 -11.518 -10.907 1.00 59.00 99 LYS A O 1
ATOM 764 N N . ARG A 1 100 ? 5.013 -11.846 -11.141 1.00 59.94 100 ARG A N 1
ATOM 765 C CA . ARG A 1 100 ? 4.553 -11.275 -9.869 1.00 59.94 100 ARG A CA 1
ATOM 766 C C . ARG A 1 100 ? 4.513 -12.343 -8.775 1.00 59.94 100 ARG A C 1
ATOM 768 O O . ARG A 1 100 ? 4.184 -13.495 -9.064 1.00 59.94 100 ARG A O 1
ATOM 775 N N . PHE A 1 101 ? 4.826 -11.956 -7.544 1.00 65.69 101 PHE A N 1
ATOM 776 C CA . PHE A 1 101 ? 4.708 -12.809 -6.359 1.00 65.69 101 PHE A CA 1
ATOM 777 C C . PHE A 1 101 ? 3.927 -12.072 -5.279 1.00 65.69 101 PHE A C 1
ATOM 779 O O . PHE A 1 101 ? 4.150 -10.881 -5.091 1.00 65.69 101 PHE A O 1
ATOM 786 N N . ASP A 1 102 ? 3.069 -12.777 -4.551 1.00 66.31 102 ASP A N 1
ATOM 787 C CA . ASP A 1 102 ? 2.364 -12.208 -3.404 1.00 66.31 102 ASP A CA 1
ATOM 788 C C . ASP A 1 102 ? 3.139 -12.539 -2.121 1.00 66.31 102 ASP A C 1
ATOM 790 O O . ASP A 1 102 ? 3.507 -13.694 -1.887 1.00 66.31 102 ASP A O 1
ATOM 794 N N . PHE A 1 103 ? 3.426 -11.517 -1.319 1.00 64.81 103 PHE A N 1
ATOM 795 C CA . PHE A 1 103 ? 4.064 -11.636 -0.006 1.00 64.81 103 PHE A CA 1
ATOM 796 C C . PHE A 1 103 ? 3.049 -11.328 1.096 1.00 64.81 103 PHE A C 1
ATOM 798 O O . PHE A 1 103 ? 2.042 -10.681 0.823 1.00 64.81 103 PHE A O 1
ATOM 805 N N . VAL A 1 104 ? 3.317 -11.820 2.309 1.00 53.66 104 VAL A N 1
ATOM 806 C CA . VAL A 1 104 ? 2.521 -11.645 3.541 1.00 53.66 104 VAL A CA 1
ATOM 807 C C . VAL A 1 104 ? 3.378 -10.953 4.594 1.00 53.66 104 VAL A C 1
ATOM 809 O O . VAL A 1 104 ? 4.600 -11.240 4.599 1.00 53.66 104 VAL A O 1
#

Radius of gyration: 13.7 Å; chains: 1; bounding box: 33×32×32 Å

Secondary structure (DSSP, 8-state):
-----SSTT--S-SS-TT---TTSEEE-TTSSEEEEEE-TTTTSTT---BEEEEEETTSTT-PEE----BSEEEEEEE-TTSS-EEEEEE-BTT-TTS--EEE-